Protein AF-A0A930H0N8-F1 (afdb_monomer_lite)

Radius of gyration: 17.49 Å; chains: 1; bounding box: 41×27×48 Å

Foldseek 3Di:
DPQDVVLVVVLVVLLVVLVVVLVVVLVVLVVVCVVCVPPGPNDVQLVVLLVVLSVLVSVLSSLVSVLVVVLVPDPDVVVSVVSNVVSVVVSVVSLVVQLCCQVPDPSHDNPSNNRD

Secondary structure (DSSP, 8-state):
-PPPHHHHHHHHHHHHHHHHHHHHHHHHHHHHHHH-TTT----HHHHHHHHHHHHHHHHHHHHHHHHHHHHHT-S-HHHHHHHHHHHHHHHHHHHHHHHHHHHH-TT--HHHHH--

Organism: NCBI:txid1501329

Structure (mmCIF, N/CA/C/O backbone):
data_AF-A0A930H0N8-F1
#
_entry.id   AF-A0A930H0N8-F1
#
loop_
_atom_site.group_PDB
_atom_site.id
_atom_site.type_symbol
_atom_site.label_atom_id
_atom_site.label_alt_id
_atom_site.label_comp_id
_atom_site.label_asym_id
_atom_site.label_entity_id
_atom_site.label_seq_id
_atom_site.pdbx_PDB_ins_code
_ato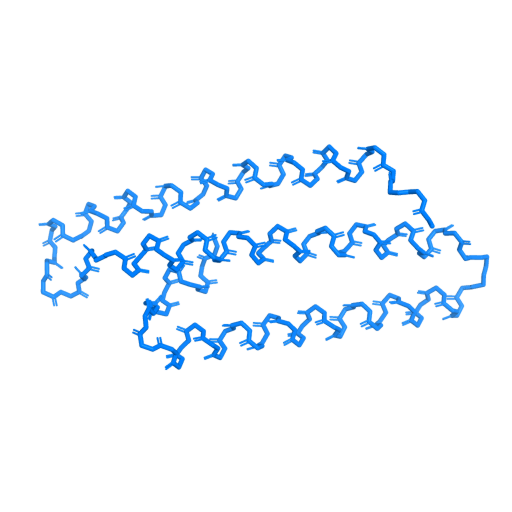m_site.Cartn_x
_atom_site.Cartn_y
_atom_site.Cartn_z
_atom_site.occupancy
_atom_site.B_iso_or_equiv
_atom_site.auth_seq_id
_atom_site.auth_comp_id
_atom_site.auth_asym_id
_atom_site.auth_atom_id
_atom_site.pdbx_PDB_model_num
ATOM 1 N N . MET A 1 1 ? -20.948 5.294 13.229 1.00 55.94 1 MET A N 1
ATOM 2 C CA . MET A 1 1 ? -19.651 5.673 13.835 1.00 55.94 1 MET A CA 1
ATOM 3 C C . MET A 1 1 ? -19.104 6.865 13.073 1.00 55.94 1 MET A C 1
ATOM 5 O O . MET A 1 1 ? -18.969 6.773 11.860 1.00 55.94 1 MET A O 1
ATOM 9 N N . ARG A 1 2 ? -18.861 7.999 13.737 1.00 58.44 2 ARG A N 1
ATOM 10 C CA . ARG A 1 2 ? -18.141 9.112 13.104 1.00 58.44 2 ARG A CA 1
ATOM 11 C C . ARG A 1 2 ? -16.670 8.715 13.052 1.00 58.44 2 ARG A C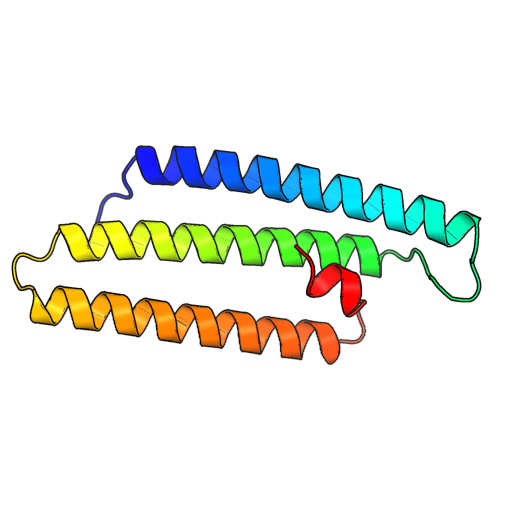 1
ATOM 13 O O . ARG A 1 2 ? -16.096 8.436 14.0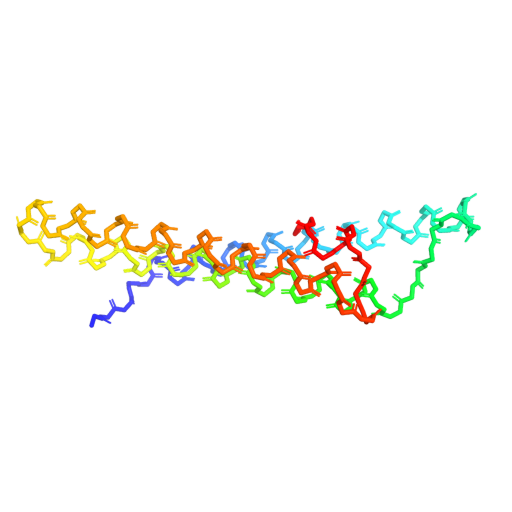98 1.00 58.44 2 ARG A O 1
ATOM 20 N N . VAL A 1 3 ? -16.090 8.645 11.856 1.00 62.16 3 VAL A N 1
ATOM 21 C CA . VAL A 1 3 ? -14.651 8.389 11.711 1.00 62.16 3 VAL A CA 1
ATOM 22 C C . VAL A 1 3 ? -13.913 9.540 12.384 1.00 62.16 3 VAL A C 1
ATOM 24 O O . VAL A 1 3 ? -14.098 10.688 11.969 1.00 62.16 3 VAL A O 1
ATOM 27 N N . GLN A 1 4 ? -13.129 9.251 13.429 1.00 71.81 4 GLN A N 1
ATOM 28 C CA . GLN A 1 4 ? -12.396 10.295 14.154 1.00 71.81 4 GLN A CA 1
ATOM 29 C C . GLN A 1 4 ? -11.468 11.039 13.194 1.00 71.81 4 GLN A C 1
ATOM 31 O O . GLN A 1 4 ? -10.861 10.439 12.301 1.00 71.81 4 GLN A O 1
ATOM 36 N N . GLU A 1 5 ? -11.319 12.343 13.412 1.00 73.12 5 GLU A N 1
ATOM 37 C CA . GLU A 1 5 ? -10.415 13.177 12.618 1.00 73.12 5 GLU A CA 1
ATOM 38 C C . GLU A 1 5 ? -8.965 12.690 12.692 1.00 73.12 5 GLU A C 1
ATOM 40 O O . GLU A 1 5 ? -8.240 12.800 11.707 1.00 73.12 5 GLU A O 1
ATOM 45 N N . THR A 1 6 ? -8.570 12.066 13.805 1.00 73.94 6 THR A N 1
ATOM 46 C CA . THR A 1 6 ? -7.256 11.436 13.981 1.00 73.94 6 THR A CA 1
ATOM 47 C C . THR A 1 6 ? -6.992 10.358 12.933 1.00 73.94 6 THR A C 1
ATOM 49 O O . THR A 1 6 ? -5.995 10.437 12.225 1.00 73.94 6 THR A O 1
ATOM 52 N N . VAL A 1 7 ? -7.923 9.417 12.728 1.00 72.94 7 VAL A N 1
ATOM 53 C CA . VAL A 1 7 ? -7.746 8.352 11.721 1.00 72.94 7 VAL A CA 1
ATOM 54 C C . VAL A 1 7 ? -7.740 8.915 10.306 1.00 72.94 7 VAL A C 1
ATOM 56 O O . VAL A 1 7 ? -7.034 8.388 9.453 1.00 72.94 7 VAL A O 1
ATOM 59 N N . LYS A 1 8 ? -8.462 10.010 10.041 1.00 74.50 8 LYS A N 1
ATOM 60 C CA . LYS A 1 8 ? -8.376 10.694 8.741 1.00 74.50 8 LYS A CA 1
ATOM 61 C C . LYS A 1 8 ? -7.000 11.326 8.524 1.00 74.50 8 LYS A C 1
ATOM 63 O O . LYS A 1 8 ? -6.438 11.164 7.446 1.00 74.50 8 LYS A O 1
ATOM 68 N N . LYS A 1 9 ? -6.456 12.015 9.534 1.00 79.50 9 LYS A N 1
ATOM 69 C CA . LYS A 1 9 ? -5.122 12.635 9.471 1.00 79.50 9 LYS A CA 1
ATOM 70 C C . LYS A 1 9 ? -4.019 11.589 9.312 1.00 79.50 9 LYS A C 1
ATOM 72 O O . LYS A 1 9 ? -3.178 11.743 8.433 1.00 79.50 9 LYS A O 1
ATOM 77 N N . GLU A 1 10 ? -4.060 10.511 10.089 1.00 80.06 10 GLU A N 1
ATOM 78 C CA . GLU A 1 10 ? -3.089 9.415 9.989 1.00 80.06 10 GLU A CA 1
ATOM 79 C C . GLU A 1 10 ? -3.201 8.672 8.653 1.00 80.06 10 GLU A C 1
ATOM 81 O O . GLU A 1 10 ? -2.190 8.431 7.999 1.00 80.06 10 GLU A O 1
ATOM 86 N N . SER A 1 11 ? -4.420 8.382 8.182 1.00 80.88 11 SER A N 1
ATOM 87 C CA . SER A 1 11 ? -4.611 7.735 6.874 1.00 80.88 11 SER A CA 1
ATOM 88 C C . SER A 1 11 ? -4.116 8.614 5.727 1.00 80.88 11 SER A C 1
ATOM 90 O O . SER A 1 11 ? -3.568 8.096 4.760 1.00 80.88 11 SER A O 1
ATOM 92 N N . LEU A 1 12 ? -4.273 9.939 5.831 1.00 81.06 12 LEU A N 1
ATOM 93 C CA . LEU A 1 12 ? -3.736 10.878 4.850 1.00 81.06 12 LEU A CA 1
ATOM 94 C C . LEU A 1 12 ? -2.203 10.909 4.883 1.00 81.06 12 LEU A C 1
ATOM 96 O O . LEU A 1 12 ? -1.579 10.884 3.827 1.00 81.06 12 LEU A O 1
ATOM 100 N N . GLN A 1 13 ? -1.589 10.923 6.069 1.00 85.00 13 GLN A N 1
ATOM 101 C CA . GLN A 1 13 ? -0.130 10.845 6.192 1.00 85.00 13 GLN A CA 1
ATOM 102 C C . GLN A 1 13 ? 0.418 9.550 5.593 1.00 85.00 13 GLN A C 1
ATOM 104 O O . GLN A 1 13 ? 1.399 9.594 4.854 1.00 85.00 13 GLN A O 1
ATOM 109 N N . ILE A 1 14 ? -0.236 8.416 5.847 1.00 84.19 14 ILE A N 1
ATOM 110 C CA . ILE A 1 14 ? 0.155 7.137 5.250 1.00 84.19 14 ILE A CA 1
ATOM 111 C C . ILE A 1 14 ? -0.067 7.143 3.743 1.00 84.19 14 ILE A C 1
ATOM 113 O O . ILE A 1 14 ? 0.809 6.695 3.019 1.00 84.19 14 ILE A O 1
ATOM 117 N N . ALA A 1 15 ? -1.160 7.722 3.244 1.00 83.81 15 ALA A N 1
ATOM 118 C CA . ALA A 1 15 ? -1.365 7.868 1.805 1.00 83.81 15 ALA A CA 1
ATOM 119 C C . ALA A 1 15 ? -0.245 8.670 1.132 1.00 83.81 15 ALA A C 1
ATOM 121 O O . ALA A 1 15 ? 0.232 8.284 0.067 1.00 83.81 15 ALA A O 1
ATOM 122 N N . VAL A 1 16 ? 0.219 9.745 1.774 1.00 86.06 16 VAL A N 1
ATOM 123 C CA . VAL A 1 16 ? 1.349 10.541 1.280 1.00 86.06 16 VAL A CA 1
ATOM 124 C C . VAL A 1 16 ? 2.648 9.733 1.321 1.00 86.06 16 VAL A C 1
ATOM 126 O O . VAL A 1 16 ? 3.364 9.695 0.325 1.00 86.06 16 VAL A O 1
ATOM 129 N N . GLN A 1 17 ? 2.947 9.053 2.431 1.00 84.25 17 GLN A N 1
ATOM 130 C CA . GLN A 1 17 ? 4.166 8.246 2.564 1.00 84.25 17 GLN A CA 1
ATOM 131 C C . GLN A 1 17 ? 4.193 7.073 1.577 1.00 84.25 17 GLN A C 1
ATOM 133 O O . GLN A 1 17 ? 5.207 6.859 0.918 1.00 84.25 17 GLN A O 1
ATOM 138 N N . SER A 1 18 ? 3.077 6.356 1.422 1.00 84.56 18 SER A N 1
ATOM 139 C CA . SER A 1 18 ? 2.940 5.284 0.436 1.00 84.56 18 SER A CA 1
ATOM 140 C C . SER A 1 18 ? 3.059 5.823 -0.989 1.00 84.56 18 SER A C 1
ATOM 142 O O . SER A 1 18 ? 3.749 5.223 -1.799 1.00 84.56 18 SER A O 1
ATOM 144 N N . GLY A 1 19 ? 2.485 6.993 -1.290 1.00 85.19 19 GLY A N 1
AT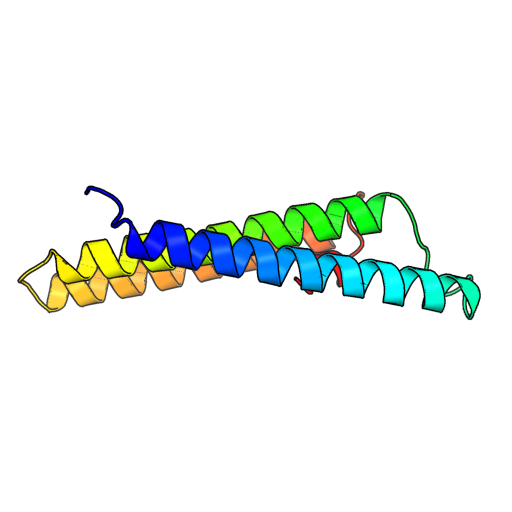OM 145 C CA . GLY A 1 19 ? 2.667 7.642 -2.591 1.00 85.19 19 GLY A CA 1
ATOM 146 C C . GLY A 1 19 ? 4.132 7.978 -2.891 1.00 85.19 19 GLY A C 1
ATOM 147 O O . GLY A 1 19 ? 4.608 7.726 -3.997 1.00 85.19 19 GLY A O 1
ATOM 148 N N . ILE A 1 20 ? 4.874 8.490 -1.903 1.00 86.06 20 ILE A N 1
ATOM 149 C CA . ILE A 1 20 ? 6.314 8.765 -2.037 1.00 86.06 20 ILE A CA 1
ATOM 150 C C . ILE A 1 20 ? 7.100 7.463 -2.251 1.00 86.06 20 ILE A C 1
ATOM 152 O O . ILE A 1 20 ? 7.960 7.415 -3.129 1.00 86.06 20 ILE A O 1
ATOM 156 N N . ALA A 1 21 ? 6.796 6.402 -1.500 1.00 84.31 21 ALA A N 1
ATOM 157 C CA . ALA A 1 21 ? 7.442 5.099 -1.663 1.00 84.31 21 ALA A CA 1
ATOM 158 C C . ALA A 1 21 ? 7.211 4.515 -3.068 1.00 84.31 21 ALA A C 1
ATOM 160 O O . ALA A 1 21 ? 8.167 4.107 -3.730 1.00 84.31 21 ALA A O 1
ATOM 161 N N . THR A 1 22 ? 5.975 4.574 -3.571 1.00 83.19 22 THR A N 1
ATOM 162 C CA . THR A 1 22 ? 5.634 4.127 -4.927 1.00 83.19 22 THR A CA 1
ATOM 163 C C . THR A 1 22 ? 6.364 4.949 -6.000 1.00 83.19 22 THR A C 1
ATOM 165 O O . THR A 1 22 ? 6.865 4.383 -6.973 1.00 83.19 22 THR A O 1
ATOM 1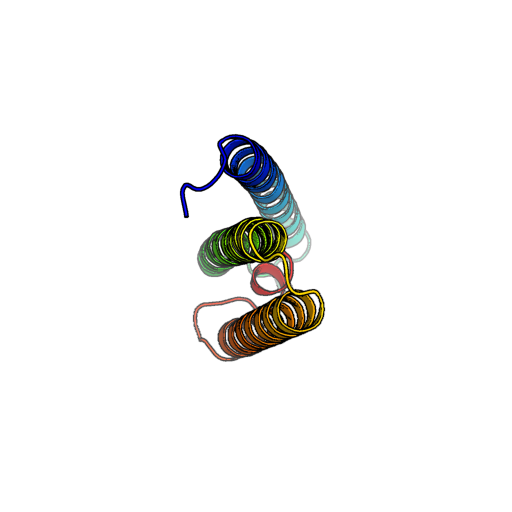68 N N . LEU A 1 23 ? 6.512 6.268 -5.813 1.00 83.75 23 LEU A N 1
ATOM 169 C CA . LEU A 1 23 ? 7.302 7.117 -6.716 1.00 83.75 23 LEU A CA 1
ATOM 170 C C . LEU A 1 23 ? 8.788 6.731 -6.729 1.00 83.75 23 LEU A C 1
ATOM 172 O O . LEU A 1 23 ? 9.387 6.639 -7.801 1.00 83.75 23 LEU A O 1
ATOM 176 N N . ILE A 1 24 ? 9.381 6.471 -5.559 1.00 85.38 24 ILE A N 1
ATOM 177 C CA . ILE A 1 24 ? 10.772 6.002 -5.452 1.00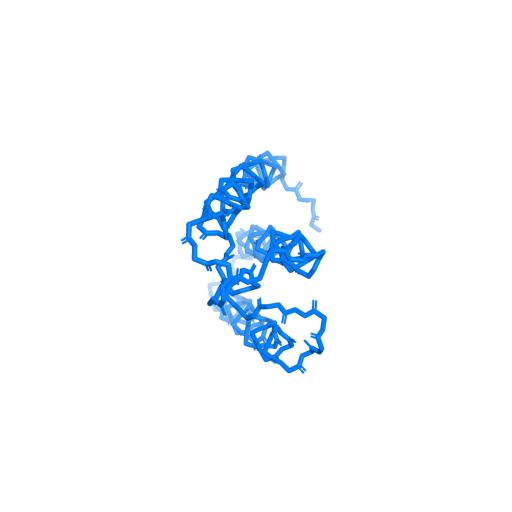 85.38 24 ILE A CA 1
ATOM 178 C C . ILE A 1 24 ? 10.929 4.661 -6.172 1.00 85.38 24 ILE A C 1
ATOM 180 O O . ILE A 1 24 ? 11.866 4.494 -6.952 1.00 85.38 24 ILE A O 1
ATOM 184 N N . MET A 1 25 ? 9.991 3.730 -5.977 1.00 84.12 25 MET A N 1
ATOM 185 C CA . MET A 1 25 ? 9.993 2.442 -6.669 1.00 84.12 25 MET A CA 1
ATOM 186 C C . MET A 1 25 ? 9.980 2.620 -8.191 1.00 84.12 25 MET A C 1
ATOM 188 O O . MET A 1 25 ? 10.775 1.983 -8.882 1.00 84.12 25 MET A O 1
ATOM 192 N N . TRP A 1 26 ? 9.130 3.498 -8.731 1.00 82.75 26 TRP A N 1
ATOM 193 C CA . TRP A 1 26 ? 9.110 3.766 -10.171 1.00 82.75 26 TRP A CA 1
ATOM 194 C C . TRP A 1 26 ? 10.445 4.306 -10.679 1.00 82.75 26 TRP A C 1
ATOM 196 O O . TRP A 1 26 ? 10.932 3.825 -11.699 1.00 82.75 26 TRP A O 1
ATOM 206 N N . ILE A 1 27 ? 11.069 5.241 -9.957 1.00 83.12 27 ILE A N 1
ATOM 207 C CA . ILE A 1 27 ? 12.387 5.780 -10.318 1.00 83.12 27 ILE A CA 1
ATOM 208 C C . ILE A 1 27 ? 13.446 4.669 -10.306 1.00 83.12 27 ILE A C 1
ATOM 210 O O . ILE A 1 27 ? 14.235 4.563 -11.243 1.00 83.12 27 ILE A O 1
ATOM 214 N N . CYS A 1 28 ? 13.445 3.799 -9.294 1.00 81.88 28 CYS A N 1
ATOM 215 C CA . CYS A 1 28 ? 14.373 2.673 -9.218 1.00 81.88 28 CYS A CA 1
ATOM 216 C C . CYS A 1 28 ? 14.191 1.684 -10.378 1.00 81.88 28 CYS A C 1
ATOM 218 O O . CYS A 1 28 ? 15.183 1.280 -10.982 1.00 81.88 28 CYS A O 1
ATOM 220 N N . ILE A 1 29 ? 12.950 1.316 -10.722 1.00 79.38 29 ILE A N 1
ATOM 221 C CA . ILE A 1 29 ? 12.676 0.412 -11.853 1.00 79.38 29 ILE A CA 1
ATOM 222 C C . ILE A 1 29 ? 13.049 1.090 -13.177 1.00 79.38 29 ILE A C 1
ATOM 224 O O . ILE A 1 29 ? 13.616 0.436 -14.046 1.00 79.38 29 ILE A O 1
ATOM 228 N N . PHE A 1 30 ? 12.805 2.395 -13.321 1.00 80.81 30 PHE A N 1
ATOM 229 C CA . PHE A 1 30 ? 13.189 3.160 -14.507 1.00 80.81 30 PHE A CA 1
ATOM 230 C C . PHE A 1 30 ? 14.711 3.190 -14.709 1.00 80.81 30 PHE A C 1
ATOM 232 O O . PHE A 1 30 ? 15.202 2.903 -15.800 1.00 80.81 30 PHE A O 1
ATOM 239 N N . ILE A 1 31 ? 15.474 3.466 -13.646 1.00 80.81 31 ILE A N 1
ATOM 240 C CA . ILE A 1 31 ? 16.942 3.423 -13.685 1.00 80.81 31 ILE A CA 1
ATOM 241 C C . ILE A 1 31 ? 17.416 2.002 -14.010 1.00 80.81 31 ILE A C 1
ATOM 243 O O . ILE A 1 31 ? 18.272 1.816 -14.871 1.00 80.81 31 ILE A O 1
ATOM 247 N N . LEU A 1 32 ? 16.839 0.982 -13.372 1.00 80.62 32 LEU A N 1
ATOM 248 C CA . LEU A 1 32 ? 17.222 -0.409 -13.600 1.00 80.62 32 LEU A CA 1
ATOM 249 C C . LEU A 1 32 ? 16.898 -0.883 -15.026 1.00 80.62 32 LEU A C 1
ATOM 251 O O . LEU A 1 32 ? 17.691 -1.622 -15.607 1.00 80.62 32 LEU A O 1
ATOM 255 N N . HIS A 1 33 ? 15.791 -0.417 -15.613 1.00 77.06 33 HIS A N 1
ATOM 256 C CA . HIS A 1 33 ? 15.454 -0.647 -17.020 1.00 77.06 33 HIS A CA 1
ATOM 257 C C . HIS A 1 33 ? 16.515 -0.060 -17.958 1.00 77.06 33 HIS A C 1
ATOM 259 O O . HIS A 1 33 ? 16.864 -0.693 -18.949 1.00 77.06 33 HIS A O 1
ATOM 265 N N . HIS A 1 34 ? 17.083 1.105 -17.627 1.00 77.06 34 HIS A N 1
ATOM 266 C CA . HIS A 1 34 ? 18.159 1.701 -18.421 1.00 77.06 34 HIS A CA 1
ATOM 267 C C . HIS A 1 34 ? 19.443 0.851 -18.415 1.00 77.06 34 HIS A C 1
ATOM 269 O O . HIS A 1 34 ? 20.120 0.756 -19.436 1.00 77.06 34 HIS A O 1
ATOM 275 N N . PHE A 1 35 ? 19.770 0.206 -17.290 1.00 78.88 35 PHE A N 1
ATOM 276 C CA . PHE A 1 35 ? 20.969 -0.633 -17.168 1.00 78.88 35 PHE A CA 1
ATOM 277 C C . PHE A 1 35 ? 20.776 -2.077 -17.653 1.00 78.88 35 PHE A C 1
ATOM 279 O O . PHE A 1 35 ? 21.727 -2.681 -18.144 1.00 78.88 35 PHE A O 1
ATOM 286 N N . ILE A 1 36 ? 19.580 -2.658 -17.499 1.00 77.12 36 ILE A N 1
ATOM 287 C CA . ILE A 1 36 ? 19.292 -4.059 -17.856 1.00 77.12 36 ILE A CA 1
ATOM 288 C C . ILE A 1 36 ? 17.921 -4.162 -18.558 1.00 77.12 36 ILE A C 1
ATOM 290 O O . ILE A 1 36 ? 16.977 -4.748 -18.010 1.00 77.12 36 ILE A O 1
ATOM 294 N N . PRO A 1 37 ? 17.794 -3.623 -19.784 1.00 69.12 37 PRO A N 1
ATOM 295 C CA . PRO A 1 37 ? 16.509 -3.534 -20.480 1.00 69.12 37 PRO A CA 1
ATOM 296 C C . PRO A 1 37 ? 15.904 -4.902 -20.826 1.00 69.12 37 PRO A C 1
ATOM 298 O O . PRO A 1 37 ? 14.684 -5.028 -20.876 1.00 69.12 37 PRO A O 1
ATOM 301 N N . GLU A 1 38 ? 16.723 -5.947 -21.006 1.00 64.38 38 GLU A N 1
ATOM 302 C CA . GLU A 1 38 ? 16.231 -7.297 -21.330 1.00 64.38 38 GLU A CA 1
ATOM 303 C C . GLU A 1 38 ? 15.545 -8.016 -20.158 1.00 64.38 38 GLU A C 1
ATOM 305 O O . GLU A 1 38 ? 14.736 -8.913 -20.383 1.00 64.38 38 GLU A O 1
ATOM 310 N N . LYS A 1 39 ? 15.858 -7.655 -18.904 1.00 64.75 39 LYS A N 1
ATOM 311 C CA . LYS A 1 39 ? 15.298 -8.331 -17.716 1.00 64.75 39 LYS A CA 1
ATOM 312 C C . LYS A 1 39 ? 14.214 -7.533 -17.003 1.00 64.75 39 LYS A C 1
ATOM 314 O O . LYS A 1 39 ? 13.447 -8.113 -16.237 1.00 64.75 39 LYS A O 1
ATOM 319 N N . VAL A 1 40 ? 14.157 -6.222 -17.214 1.00 62.50 40 VAL A N 1
ATOM 320 C CA . VAL A 1 40 ? 13.234 -5.329 -16.510 1.00 62.50 40 VAL A CA 1
ATOM 321 C C . VAL A 1 40 ? 12.539 -4.472 -17.545 1.00 62.50 40 VAL A C 1
ATOM 323 O O . VAL A 1 40 ? 13.170 -3.580 -18.082 1.00 62.50 40 VAL A O 1
ATOM 326 N N . SER A 1 41 ? 11.261 -4.719 -17.827 1.00 66.75 41 SER A N 1
ATOM 327 C CA . SER A 1 41 ? 10.454 -3.865 -18.711 1.00 66.75 41 SER A CA 1
ATOM 328 C C . SER A 1 41 ? 9.794 -2.750 -17.898 1.00 66.75 41 SER A C 1
ATOM 330 O O . SER A 1 41 ? 9.092 -3.044 -16.928 1.00 66.75 41 SER A O 1
ATOM 332 N N . PHE A 1 42 ? 10.016 -1.487 -18.279 1.00 68.38 42 PHE A N 1
ATOM 333 C CA . PHE A 1 42 ? 9.323 -0.330 -17.706 1.00 68.38 42 PHE A CA 1
ATOM 334 C C . PHE A 1 42 ? 8.145 0.074 -18.603 1.00 68.38 42 PHE A C 1
ATOM 336 O O . PHE A 1 42 ? 8.250 0.980 -19.424 1.00 68.38 42 PHE A O 1
ATOM 343 N N . ASP A 1 43 ? 7.023 -0.629 -18.451 1.00 74.69 43 ASP A N 1
ATOM 344 C CA . ASP A 1 43 ? 5.783 -0.357 -19.185 1.00 74.69 43 ASP A CA 1
ATOM 345 C C . ASP A 1 43 ? 4.755 0.390 -18.327 1.00 74.69 43 ASP A C 1
ATOM 347 O O . ASP A 1 43 ? 4.844 0.445 -17.098 1.00 74.69 43 ASP A O 1
ATOM 351 N N . TYR A 1 44 ? 3.679 0.865 -18.966 1.00 69.31 44 TYR A N 1
ATOM 352 C CA . TYR A 1 44 ? 2.510 1.438 -18.281 1.00 69.31 44 TYR A CA 1
ATOM 353 C C . TYR A 1 44 ? 1.930 0.515 -17.187 1.00 69.31 44 TYR A C 1
ATOM 355 O O . TYR A 1 44 ? 1.289 0.991 -16.251 1.00 69.31 44 TYR A O 1
ATOM 363 N N . ARG A 1 45 ? 2.185 -0.799 -17.278 1.00 70.38 45 ARG A N 1
ATOM 364 C CA . ARG A 1 45 ? 1.813 -1.815 -16.282 1.00 70.38 45 ARG A CA 1
ATOM 365 C C . ARG A 1 45 ? 2.470 -1.575 -14.923 1.00 70.38 45 ARG A C 1
ATOM 367 O O . ARG A 1 45 ? 1.808 -1.804 -13.919 1.00 70.38 45 ARG A O 1
ATOM 374 N N . VAL A 1 46 ? 3.708 -1.068 -14.883 1.00 71.75 46 VAL A N 1
ATOM 375 C CA . VAL A 1 46 ? 4.446 -0.736 -13.644 1.00 71.75 46 VAL A CA 1
ATOM 376 C C . VAL A 1 46 ? 3.794 0.440 -12.917 1.00 71.75 46 VAL A C 1
ATOM 378 O O . VAL A 1 46 ? 3.644 0.433 -11.693 1.00 71.75 46 VAL A O 1
ATOM 381 N N . ILE A 1 47 ? 3.365 1.443 -13.685 1.00 77.75 47 ILE A N 1
ATOM 382 C CA . ILE A 1 47 ? 2.667 2.619 -13.160 1.00 77.75 47 ILE A CA 1
ATOM 383 C C . ILE A 1 47 ? 1.276 2.211 -12.662 1.00 77.75 47 ILE A C 1
ATOM 385 O O . ILE A 1 47 ? 0.887 2.544 -11.544 1.00 77.75 47 ILE A O 1
ATOM 389 N N . LEU A 1 48 ? 0.544 1.426 -13.458 1.00 76.56 48 LEU A N 1
ATOM 390 C CA . LEU A 1 48 ? -0.792 0.944 -13.111 1.00 76.56 48 LEU A CA 1
ATOM 391 C C . LEU A 1 48 ? -0.774 0.044 -11.862 1.00 76.56 48 LEU A C 1
ATOM 393 O O . LEU A 1 48 ? -1.611 0.212 -10.975 1.00 76.56 48 LEU A O 1
ATOM 397 N N . SER A 1 49 ? 0.181 -0.890 -11.773 1.00 75.69 49 SER A N 1
ATOM 398 C CA . SER A 1 49 ? 0.316 -1.796 -10.628 1.00 75.69 49 SER A CA 1
ATOM 399 C C . SER A 1 49 ? 0.732 -1.055 -9.364 1.00 75.69 49 SER A C 1
ATOM 401 O O . SER A 1 49 ? 0.149 -1.308 -8.315 1.00 75.69 49 SER A O 1
ATOM 403 N N . GLY A 1 50 ? 1.684 -0.119 -9.473 1.00 78.88 50 GLY A N 1
ATOM 404 C CA . GLY A 1 50 ? 2.128 0.688 -8.340 1.00 78.88 50 GLY A CA 1
ATOM 405 C C . GLY A 1 50 ? 0.975 1.504 -7.771 1.00 78.88 50 GLY A C 1
ATOM 406 O O . GLY A 1 50 ? 0.680 1.399 -6.589 1.00 78.88 50 GLY A O 1
ATOM 407 N N . LEU A 1 51 ? 0.240 2.221 -8.627 1.00 81.69 51 LEU A N 1
ATOM 408 C CA . LEU A 1 51 ? -0.863 3.081 -8.197 1.00 81.69 51 LEU A CA 1
ATOM 409 C C . LEU A 1 51 ? -1.994 2.290 -7.523 1.00 81.69 51 LEU A C 1
ATOM 411 O O . LEU A 1 51 ? -2.513 2.702 -6.485 1.00 81.69 51 LEU A O 1
ATOM 415 N N . LEU A 1 52 ? -2.366 1.135 -8.081 1.00 81.12 52 LEU A N 1
ATOM 416 C CA . LEU A 1 52 ? -3.378 0.281 -7.460 1.00 81.12 52 LEU A CA 1
ATOM 417 C C . LEU A 1 52 ? -2.875 -0.379 -6.168 1.00 81.12 52 LEU A C 1
ATOM 419 O O . LEU A 1 52 ? -3.643 -0.477 -5.211 1.00 81.12 52 LEU A O 1
ATOM 423 N N . GLY A 1 53 ? -1.598 -0.768 -6.104 1.00 79.06 53 GLY A N 1
ATOM 424 C CA . GLY A 1 53 ? -0.955 -1.259 -4.884 1.00 79.06 53 GLY A CA 1
ATOM 425 C C . GLY A 1 53 ? -1.002 -0.225 -3.756 1.00 79.06 53 GLY A C 1
ATOM 426 O O . GLY A 1 53 ? -1.439 -0.547 -2.648 1.00 79.06 53 GLY A O 1
ATOM 427 N N . THR A 1 54 ? -0.678 1.040 -4.052 1.00 81.88 54 THR A N 1
ATOM 428 C CA . THR A 1 54 ? -0.783 2.155 -3.097 1.00 81.88 54 THR A CA 1
ATOM 429 C C . THR A 1 54 ? -2.218 2.323 -2.595 1.00 81.88 54 THR A C 1
ATOM 431 O O . THR A 1 54 ? -2.447 2.445 -1.391 1.00 81.88 54 THR A O 1
ATOM 434 N N . VAL A 1 55 ? -3.210 2.294 -3.494 1.00 84.12 55 VAL A N 1
ATOM 435 C CA . VAL A 1 55 ? -4.633 2.433 -3.129 1.00 84.12 55 VAL A CA 1
ATOM 436 C C . VAL A 1 55 ? -5.073 1.308 -2.192 1.00 84.12 55 VAL A C 1
ATOM 438 O O . VAL A 1 55 ? -5.727 1.567 -1.179 1.00 84.12 55 VAL A O 1
ATOM 441 N N . VAL A 1 56 ? -4.690 0.065 -2.488 1.00 81.81 56 VAL A N 1
ATOM 442 C CA . VAL A 1 56 ? -5.024 -1.096 -1.652 1.00 81.81 56 VAL A CA 1
ATOM 443 C C . VAL A 1 56 ? -4.340 -1.012 -0.287 1.00 81.81 56 VAL A C 1
ATOM 445 O O . VAL A 1 56 ? -4.982 -1.297 0.727 1.00 81.81 56 VAL A O 1
ATOM 448 N N . ALA A 1 57 ? -3.085 -0.561 -0.226 1.00 80.19 57 ALA A N 1
ATOM 449 C CA . ALA A 1 57 ? -2.356 -0.369 1.026 1.00 80.19 57 ALA A CA 1
ATOM 450 C C . ALA A 1 57 ? -3.018 0.691 1.925 1.00 80.19 57 ALA A C 1
ATOM 452 O O . ALA A 1 57 ? -3.287 0.430 3.103 1.00 80.19 57 ALA A O 1
ATOM 453 N N . VAL A 1 58 ? -3.366 1.852 1.360 1.00 82.06 58 VAL A N 1
ATOM 454 C CA . VAL A 1 58 ? -4.066 2.927 2.082 1.00 82.06 58 VAL A CA 1
ATOM 455 C C . VAL A 1 58 ? -5.439 2.458 2.552 1.00 82.06 58 VAL A C 1
ATOM 457 O O . VAL A 1 58 ? -5.801 2.669 3.709 1.00 82.06 58 VAL A O 1
ATOM 460 N N . MET A 1 59 ? -6.190 1.763 1.696 1.00 82.12 59 MET A N 1
ATOM 461 C CA . MET A 1 59 ? -7.494 1.208 2.055 1.00 82.12 59 MET A CA 1
ATOM 462 C C . MET A 1 59 ? -7.385 0.197 3.205 1.00 82.12 59 MET A C 1
ATOM 464 O O . MET A 1 59 ? -8.198 0.227 4.130 1.00 82.12 59 MET A O 1
ATOM 468 N N . ASN A 1 60 ? -6.368 -0.668 3.198 1.00 83.38 60 ASN A N 1
ATOM 469 C CA . ASN A 1 60 ? -6.133 -1.643 4.262 1.00 83.38 60 ASN A CA 1
ATOM 470 C C . ASN A 1 60 ? -5.847 -0.968 5.617 1.00 83.38 60 ASN A C 1
ATOM 472 O O . ASN A 1 60 ? -6.375 -1.396 6.650 1.00 83.38 60 ASN A O 1
ATOM 476 N N . PHE A 1 61 ? -5.065 0.116 5.614 1.00 80.81 61 PHE A N 1
ATOM 477 C CA . PHE A 1 61 ? -4.815 0.917 6.813 1.00 80.81 61 PHE A CA 1
ATOM 478 C C . PHE A 1 61 ? -6.085 1.626 7.306 1.00 80.81 61 PHE A C 1
ATOM 480 O O . PHE A 1 61 ? -6.406 1.587 8.494 1.00 80.81 61 PHE A O 1
ATOM 487 N N . LEU A 1 62 ? -6.867 2.200 6.394 1.00 82.88 62 LEU A N 1
ATOM 488 C CA . LEU A 1 62 ? -8.107 2.905 6.724 1.00 82.88 62 LEU A CA 1
ATOM 489 C C . LEU A 1 62 ? -9.135 1.953 7.367 1.00 82.88 62 LEU A C 1
ATOM 491 O O . LEU A 1 62 ? -9.752 2.280 8.383 1.00 82.88 62 LEU A O 1
ATOM 495 N N . LEU A 1 63 ? -9.254 0.727 6.843 1.00 80.06 63 LEU A N 1
ATOM 496 C CA . LEU A 1 63 ? -10.078 -0.336 7.432 1.00 80.06 63 LEU A CA 1
ATOM 497 C C . LEU A 1 63 ? -9.593 -0.749 8.829 1.00 80.06 63 LEU A C 1
ATOM 499 O O . LEU A 1 63 ? -10.419 -1.003 9.714 1.00 80.06 63 LEU A O 1
ATOM 503 N N . MET A 1 64 ? -8.275 -0.795 9.056 1.00 82.12 64 MET A N 1
ATOM 504 C CA . MET A 1 64 ? -7.706 -1.022 10.387 1.00 82.12 64 MET A CA 1
ATOM 505 C C . MET A 1 64 ? -8.095 0.103 11.352 1.00 82.12 64 MET A C 1
ATOM 507 O O . MET A 1 64 ? -8.614 -0.192 12.428 1.00 82.12 64 MET A O 1
ATOM 511 N N . GLY A 1 65 ? -7.929 1.368 10.956 1.00 79.62 65 GLY A N 1
ATOM 512 C CA . GLY A 1 65 ? -8.276 2.529 11.780 1.00 79.62 65 GLY A CA 1
ATOM 513 C C . GLY A 1 65 ? -9.759 2.565 12.166 1.00 79.62 65 GLY A C 1
ATOM 514 O O . GLY A 1 65 ? -10.092 2.740 13.338 1.00 79.62 65 GLY A O 1
ATOM 515 N N . ILE A 1 66 ? -10.662 2.299 11.214 1.00 80.12 66 ILE A N 1
ATOM 516 C CA . ILE A 1 66 ? -12.108 2.196 11.487 1.00 80.12 66 ILE A CA 1
ATOM 517 C C . ILE A 1 66 ? -12.408 1.023 12.428 1.00 80.12 66 ILE A C 1
ATOM 519 O O . ILE A 1 66 ? -13.238 1.149 13.328 1.00 80.12 66 ILE A O 1
ATOM 523 N N . THR A 1 67 ? -11.733 -0.118 12.258 1.00 80.00 67 THR A N 1
ATOM 524 C CA . THR A 1 67 ? -11.928 -1.273 13.145 1.00 80.00 67 THR A CA 1
ATOM 525 C C . THR A 1 67 ? -11.515 -0.939 14.574 1.00 80.00 67 THR A C 1
ATOM 527 O O . THR A 1 67 ? -12.280 -1.218 15.493 1.00 80.00 67 THR A O 1
ATOM 530 N N . VAL A 1 68 ? -10.347 -0.324 14.773 1.00 76.31 68 VAL A N 1
ATOM 531 C CA . VAL A 1 68 ? -9.866 0.067 16.107 1.00 76.31 68 VAL A CA 1
ATOM 532 C C . VAL A 1 68 ? -10.867 1.011 16.771 1.00 76.31 68 VAL A C 1
ATOM 534 O O . VAL A 1 68 ? -11.275 0.764 17.902 1.00 76.31 68 VAL A O 1
ATOM 537 N N . GLN A 1 69 ? -11.374 2.010 16.042 1.00 74.75 69 GLN A N 1
ATOM 538 C CA . GLN A 1 69 ? -12.442 2.884 16.542 1.00 74.75 69 GLN A CA 1
ATOM 539 C C . GLN A 1 69 ? -13.710 2.112 16.911 1.00 74.75 69 GLN A C 1
ATOM 541 O O . GLN A 1 69 ? -14.316 2.369 17.949 1.00 74.75 69 GLN A O 1
ATOM 546 N N . SER A 1 70 ? -14.105 1.151 16.073 1.00 74.62 70 SER A N 1
ATOM 547 C CA . SER A 1 70 ? -15.296 0.335 16.311 1.00 74.62 70 SER A CA 1
ATOM 548 C C . SER A 1 70 ? -15.167 -0.565 17.537 1.00 74.62 70 SER A C 1
ATOM 550 O O . SER A 1 70 ? -16.175 -0.850 18.177 1.00 74.62 70 SER A O 1
ATOM 552 N N . VAL A 1 71 ? -13.948 -0.998 17.869 1.00 74.88 71 VAL A N 1
ATOM 553 C CA . VAL A 1 71 ? -13.658 -1.820 19.047 1.00 74.88 71 VAL A CA 1
ATOM 554 C C . VAL A 1 71 ? -13.639 -0.966 20.313 1.00 74.88 71 VAL A C 1
ATOM 556 O O . VAL A 1 71 ? -14.231 -1.363 21.306 1.00 74.88 71 VAL A O 1
ATOM 559 N N . LEU A 1 72 ? -13.049 0.231 20.265 1.00 74.50 72 LEU A N 1
ATOM 560 C CA . LEU A 1 72 ? -13.023 1.157 21.405 1.00 74.50 72 LEU A CA 1
ATOM 561 C C . LEU A 1 72 ? -14.420 1.635 21.835 1.00 74.50 72 LEU A C 1
ATOM 563 O O . LEU A 1 72 ? -14.595 2.080 22.962 1.00 74.50 72 LEU A O 1
ATOM 567 N N . SER A 1 73 ? -15.412 1.551 20.944 1.00 72.62 73 SER A N 1
ATOM 568 C CA . SER A 1 73 ? -16.810 1.886 21.249 1.00 72.62 73 SER A CA 1
ATOM 569 C C . SER A 1 73 ? -17.629 0.742 21.862 1.00 72.62 73 SER A C 1
ATOM 571 O O . SER A 1 73 ? -18.818 0.926 22.106 1.00 72.62 73 SER A O 1
ATOM 573 N N . VAL A 1 74 ? -17.039 -0.443 22.052 1.00 76.69 74 VAL A N 1
ATOM 574 C CA . VAL A 1 74 ? -17.715 -1.623 22.608 1.00 76.69 74 VAL A CA 1
ATOM 575 C C . VAL A 1 74 ? -17.228 -1.839 24.039 1.00 76.69 74 VAL A C 1
ATOM 577 O O . VAL A 1 74 ? -16.040 -2.049 24.261 1.00 76.69 74 VAL A O 1
ATOM 580 N N . GLU A 1 75 ? -18.143 -1.809 25.008 1.00 70.31 75 GLU A N 1
ATOM 581 C CA . GLU A 1 75 ? -17.824 -2.039 26.429 1.00 70.31 75 GLU A CA 1
ATOM 582 C C . GLU A 1 75 ? -17.500 -3.515 26.727 1.00 70.31 75 GLU A C 1
ATOM 584 O O . GLU A 1 75 ? -16.783 -3.823 27.678 1.00 70.31 75 GLU A O 1
ATOM 589 N N . ASN A 1 76 ? -17.989 -4.439 25.892 1.00 79.31 76 ASN A N 1
ATOM 590 C CA . ASN A 1 76 ? -17.839 -5.878 26.083 1.00 79.31 76 ASN A CA 1
ATOM 591 C C . ASN A 1 76 ? -16.559 -6.425 25.415 1.00 79.31 76 ASN A C 1
ATOM 593 O O . ASN A 1 76 ? -16.424 -6.434 24.187 1.00 79.31 76 ASN A O 1
ATOM 597 N N . GLN A 1 77 ? -15.613 -6.906 26.227 1.00 73.12 77 GLN A N 1
ATOM 598 C CA . GLN A 1 77 ? -14.278 -7.325 25.775 1.00 73.12 77 GLN A CA 1
ATOM 599 C C . GLN A 1 77 ? -14.307 -8.498 24.778 1.00 73.12 77 GLN A C 1
ATOM 601 O O . GLN A 1 77 ? -13.490 -8.538 23.856 1.00 73.12 77 GLN A O 1
ATOM 606 N N . GLU A 1 78 ? -15.259 -9.427 24.905 1.00 77.56 78 GLU A N 1
ATOM 607 C CA . GLU A 1 78 ? -15.371 -10.571 23.989 1.00 77.56 78 GLU A CA 1
ATOM 608 C C . GLU A 1 78 ? -15.831 -10.149 22.585 1.00 77.56 78 GLU A C 1
ATOM 610 O O . GLU A 1 78 ? -15.254 -10.576 21.580 1.00 77.56 78 GLU A O 1
ATOM 615 N N . GLU A 1 79 ? -16.813 -9.247 22.494 1.00 74.69 79 GLU A N 1
ATOM 616 C CA . GLU A 1 79 ? -17.275 -8.695 21.215 1.00 74.69 79 GLU A CA 1
ATOM 617 C C . GLU A 1 79 ? -16.202 -7.827 20.549 1.00 74.69 79 GLU A C 1
ATOM 619 O O . GLU A 1 79 ? -16.004 -7.891 19.330 1.00 74.69 79 GLU A O 1
ATOM 624 N N . ALA A 1 80 ? -15.465 -7.053 21.349 1.00 72.19 80 ALA A N 1
ATOM 625 C CA . ALA A 1 80 ? -14.293 -6.306 20.913 1.00 72.19 80 ALA A CA 1
ATOM 626 C C . ALA A 1 80 ? -13.248 -7.233 20.264 1.00 72.19 80 ALA A C 1
ATOM 628 O O . ALA A 1 80 ? -12.790 -6.974 19.144 1.00 72.19 80 ALA A O 1
ATOM 629 N N . TYR A 1 81 ? -12.926 -8.354 20.917 1.00 72.94 81 TYR A N 1
ATOM 630 C CA . TYR A 1 81 ? -11.956 -9.328 20.416 1.00 72.94 81 TYR A CA 1
ATOM 631 C C . TYR A 1 81 ? -12.436 -10.016 19.131 1.00 72.94 81 TYR A C 1
ATOM 633 O O . TYR A 1 81 ? -11.676 -10.162 18.167 1.00 72.94 81 TYR A O 1
ATOM 641 N N . GLN A 1 82 ? -13.718 -10.389 19.068 1.00 76.50 82 GLN A N 1
ATOM 642 C CA . GLN A 1 82 ? -14.308 -10.986 17.872 1.00 76.50 82 GLN A CA 1
ATOM 643 C C . GLN A 1 82 ? -14.287 -10.022 16.684 1.00 76.50 82 GLN A C 1
ATOM 645 O O . GLN A 1 82 ? -13.864 -10.422 15.598 1.00 76.50 82 GLN A O 1
ATOM 650 N N . ARG A 1 83 ? -14.658 -8.746 16.871 1.00 73.25 83 ARG A N 1
ATOM 651 C CA . ARG A 1 83 ? -14.596 -7.726 15.807 1.00 73.25 83 ARG A CA 1
ATOM 652 C C . ARG A 1 83 ? -13.172 -7.496 15.311 1.00 73.25 83 ARG A C 1
ATOM 654 O O . ARG A 1 83 ? -12.957 -7.395 14.100 1.00 73.25 83 ARG A O 1
ATOM 661 N N . MET A 1 84 ? -12.197 -7.486 16.218 1.00 72.94 84 MET A N 1
ATOM 662 C CA . MET A 1 84 ? -10.786 -7.336 15.866 1.00 72.94 84 MET A CA 1
ATOM 663 C C . MET A 1 84 ? -10.272 -8.538 15.053 1.00 72.94 84 MET A C 1
ATOM 665 O O . MET A 1 84 ? -9.656 -8.354 13.999 1.00 72.94 84 MET A O 1
ATOM 669 N N . ARG A 1 85 ? -10.618 -9.770 15.459 1.00 73.19 85 ARG A N 1
ATOM 670 C CA . ARG A 1 85 ? -10.282 -11.009 14.730 1.00 73.19 85 ARG A CA 1
ATOM 671 C C . ARG A 1 85 ? -10.941 -11.065 13.350 1.00 73.19 85 ARG A C 1
ATOM 673 O O . ARG A 1 85 ? -10.313 -11.486 12.379 1.00 73.19 85 ARG A O 1
ATOM 680 N N . LEU A 1 86 ? -12.189 -10.612 13.240 1.00 75.75 86 LEU A N 1
ATOM 681 C CA . LEU A 1 86 ? -12.931 -10.569 11.977 1.00 75.75 86 LEU A CA 1
ATOM 682 C C . LEU A 1 86 ? -12.329 -9.550 11.005 1.00 75.75 86 LEU A C 1
ATOM 684 O O . LEU A 1 86 ? -12.203 -9.836 9.816 1.00 75.75 86 LEU A O 1
ATOM 688 N N . SER A 1 87 ? -11.907 -8.390 11.510 1.00 74.25 87 SER A N 1
ATOM 689 C CA . SER A 1 87 ? -11.184 -7.392 10.722 1.00 74.25 87 SER A CA 1
ATOM 690 C C . SER A 1 87 ? -9.821 -7.896 10.260 1.00 74.25 87 SER A C 1
ATOM 692 O O . SER A 1 87 ? -9.484 -7.743 9.089 1.00 74.25 87 SER A O 1
ATOM 694 N N . TYR A 1 88 ? -9.057 -8.558 11.134 1.00 72.88 88 TYR A N 1
ATOM 695 C CA . TYR A 1 88 ? -7.790 -9.181 10.748 1.00 72.88 88 TYR A CA 1
ATOM 696 C C . TYR A 1 88 ? -7.997 -10.204 9.622 1.00 72.88 88 TYR A C 1
ATOM 698 O O . TYR A 1 88 ? -7.376 -10.097 8.570 1.00 72.88 88 TYR A O 1
ATOM 706 N N . ARG A 1 89 ? -8.975 -11.110 9.771 1.00 74.00 89 ARG A N 1
ATOM 707 C CA . ARG A 1 89 ? -9.294 -12.122 8.752 1.00 74.00 89 ARG A CA 1
ATOM 708 C C . ARG A 1 89 ? -9.743 -11.507 7.421 1.00 74.00 89 ARG A C 1
ATOM 710 O O . ARG A 1 89 ? -9.340 -11.987 6.367 1.00 74.00 89 ARG A O 1
ATOM 717 N N . LYS A 1 90 ? -10.555 -10.443 7.450 1.00 73.38 90 LYS A N 1
ATOM 718 C CA . LYS A 1 90 ? -10.985 -9.711 6.244 1.00 73.38 90 LYS A CA 1
ATOM 719 C C . LYS A 1 90 ? -9.810 -9.042 5.531 1.00 73.38 90 LYS A C 1
ATOM 721 O O . LYS A 1 90 ? -9.712 -9.161 4.316 1.00 73.38 90 LYS A O 1
ATOM 726 N N . ARG A 1 91 ? -8.911 -8.393 6.275 1.00 79.06 91 ARG A N 1
ATOM 727 C CA . ARG A 1 91 ? -7.705 -7.755 5.725 1.00 79.06 91 ARG A CA 1
ATOM 728 C C . ARG A 1 91 ? -6.755 -8.774 5.100 1.00 79.06 91 ARG A C 1
ATOM 730 O O . ARG A 1 91 ? -6.339 -8.588 3.964 1.00 79.06 91 ARG A O 1
ATOM 737 N N . THR A 1 92 ? -6.500 -9.895 5.776 1.00 79.44 92 THR A N 1
ATOM 738 C CA . THR A 1 92 ? -5.677 -10.986 5.230 1.00 79.44 92 THR A CA 1
ATOM 739 C C . THR A 1 92 ? -6.290 -11.593 3.966 1.00 79.44 92 THR A C 1
ATOM 741 O O . THR A 1 92 ? -5.568 -11.834 3.005 1.00 79.44 92 THR A O 1
ATOM 744 N N . MET A 1 93 ? -7.614 -11.793 3.916 1.00 78.69 93 MET A N 1
ATOM 745 C CA . MET A 1 93 ? -8.284 -12.285 2.702 1.00 78.69 93 MET A CA 1
ATOM 746 C C . MET A 1 93 ? -8.244 -11.272 1.553 1.00 78.69 93 MET A C 1
ATOM 748 O O . MET A 1 93 ? -8.026 -11.669 0.413 1.00 78.69 93 MET A O 1
ATOM 752 N N . LEU A 1 94 ? -8.411 -9.977 1.839 1.00 80.38 94 LEU A N 1
ATOM 753 C CA . LEU A 1 94 ? -8.273 -8.913 0.840 1.00 80.38 94 LEU A CA 1
ATOM 754 C C . LEU A 1 94 ? -6.850 -8.851 0.281 1.00 80.38 94 LEU A C 1
ATOM 756 O O . LEU A 1 94 ? -6.680 -8.756 -0.928 1.00 80.38 94 LEU A O 1
ATOM 760 N N . GLN A 1 95 ? -5.836 -8.956 1.141 1.00 71.81 95 GLN A N 1
ATOM 761 C CA . GLN A 1 95 ? -4.437 -8.940 0.723 1.00 71.81 95 GLN A CA 1
ATOM 762 C C . GLN A 1 95 ? -4.063 -10.195 -0.077 1.00 71.81 95 GLN A C 1
ATOM 764 O O . GLN A 1 95 ? -3.405 -10.082 -1.104 1.00 71.81 95 GLN A O 1
ATOM 769 N N . LEU A 1 96 ? -4.537 -11.377 0.329 1.00 77.62 96 LEU A N 1
ATOM 770 C CA . LEU A 1 96 ? -4.379 -12.611 -0.449 1.00 77.62 96 LEU A CA 1
ATOM 771 C C . LEU A 1 96 ? -5.069 -12.515 -1.813 1.00 77.62 96 LEU A C 1
ATOM 773 O O . LEU A 1 96 ? -4.466 -12.855 -2.827 1.00 77.62 96 LEU A O 1
ATOM 777 N N . GLY A 1 97 ? -6.305 -12.013 -1.849 1.00 78.94 97 GLY A N 1
ATOM 778 C CA . GLY A 1 97 ? -7.033 -11.778 -3.093 1.00 78.94 97 GLY A CA 1
ATOM 779 C C . GLY A 1 97 ? -6.300 -10.799 -4.007 1.00 78.94 97 GLY A C 1
ATOM 780 O O . GLY A 1 97 ? -6.178 -11.058 -5.200 1.00 78.94 97 GLY A O 1
ATOM 781 N N . TRP A 1 98 ? -5.744 -9.723 -3.444 1.00 75.19 98 TRP A N 1
ATOM 782 C CA . TRP A 1 98 ? -4.939 -8.751 -4.180 1.00 75.19 98 TRP A CA 1
ATOM 783 C C . TRP A 1 98 ? -3.666 -9.367 -4.761 1.00 75.19 98 TRP A C 1
ATOM 785 O O . TRP A 1 98 ? -3.391 -9.173 -5.938 1.00 75.19 98 TRP A O 1
ATOM 795 N N . ILE A 1 99 ? -2.926 -10.157 -3.977 1.00 72.25 99 ILE A N 1
ATOM 796 C CA . ILE A 1 99 ? -1.715 -10.848 -4.444 1.00 72.25 99 ILE A CA 1
ATOM 797 C C . ILE A 1 99 ? -2.050 -11.791 -5.605 1.00 72.25 99 ILE A C 1
ATOM 799 O O . ILE A 1 99 ? -1.367 -11.771 -6.625 1.00 72.25 99 ILE A O 1
ATOM 803 N N . ILE A 1 100 ? -3.123 -12.580 -5.488 1.00 76.44 100 ILE A N 1
ATOM 804 C CA . ILE A 1 100 ? -3.567 -13.474 -6.567 1.00 76.44 100 ILE A CA 1
ATOM 805 C C . ILE A 1 100 ? -3.922 -12.661 -7.819 1.00 76.44 100 ILE A C 1
ATOM 807 O O . ILE A 1 100 ? -3.502 -13.013 -8.917 1.00 76.44 100 ILE A O 1
ATOM 811 N N . LEU A 1 101 ? -4.643 -11.550 -7.667 1.00 69.56 101 LEU A N 1
ATOM 812 C CA . LEU A 1 101 ? -5.045 -10.690 -8.781 1.00 69.56 101 LEU A CA 1
ATOM 813 C C . LEU A 1 101 ? -3.830 -10.014 -9.444 1.00 69.56 101 LEU A C 1
ATOM 815 O O . LEU A 1 101 ? -3.753 -9.972 -10.668 1.00 69.56 101 LEU A O 1
ATOM 819 N N . ALA A 1 102 ? -2.851 -9.570 -8.654 1.00 65.06 102 ALA A N 1
ATOM 820 C CA . ALA A 1 102 ? -1.597 -8.985 -9.128 1.00 65.06 102 ALA A CA 1
ATOM 821 C C . ALA A 1 102 ? -0.694 -9.991 -9.866 1.00 65.06 102 ALA A C 1
ATOM 823 O O . ALA A 1 102 ? 0.091 -9.584 -10.718 1.00 65.06 102 ALA A O 1
ATOM 824 N N . ILE A 1 103 ? -0.802 -11.290 -9.558 1.00 64.25 103 ILE A N 1
ATOM 825 C CA . ILE A 1 103 ? -0.070 -12.368 -10.246 1.00 64.25 103 ILE A CA 1
ATOM 826 C C . ILE A 1 103 ? -0.802 -12.820 -11.516 1.00 64.25 103 ILE A C 1
ATOM 828 O O . ILE A 1 103 ? -0.167 -13.076 -12.534 1.00 64.25 103 ILE A O 1
ATOM 832 N N . VAL A 1 104 ? -2.129 -12.966 -11.452 1.00 64.25 104 VAL A N 1
ATOM 833 C CA . VAL A 1 104 ? -2.921 -13.589 -12.523 1.00 64.25 104 VAL A CA 1
ATOM 834 C C . VAL A 1 104 ? -3.291 -12.598 -13.618 1.00 64.25 104 VAL A C 1
ATOM 836 O O . VAL A 1 104 ? -3.401 -13.000 -14.773 1.00 64.25 104 VAL A O 1
ATOM 839 N N . ALA A 1 105 ? -3.521 -11.324 -13.291 1.00 61.28 105 ALA A N 1
ATOM 840 C CA . ALA A 1 105 ? -4.029 -10.376 -14.270 1.00 61.28 105 ALA A CA 1
ATOM 841 C C . ALA A 1 105 ? -2.938 -9.958 -15.267 1.00 61.28 105 ALA A C 1
ATOM 843 O O . ALA A 1 105 ? -1.933 -9.380 -14.843 1.00 61.28 105 ALA A O 1
ATOM 844 N N . PRO A 1 106 ? -3.210 -10.095 -16.588 1.00 55.81 106 PRO A N 1
ATOM 845 C CA . PRO A 1 106 ? -2.444 -9.581 -17.705 1.00 55.81 106 PRO A CA 1
ATOM 846 C C . PRO A 1 106 ? -1.551 -8.403 -17.384 1.00 55.81 106 PRO A C 1
ATOM 848 O O . PRO A 1 106 ? -0.343 -8.369 -17.578 1.00 55.81 106 PRO A O 1
ATOM 851 N N . CYS A 1 107 ? -2.296 -7.395 -16.936 1.00 56.47 107 CYS A N 1
ATOM 852 C CA . CYS A 1 107 ? -2.012 -5.979 -16.888 1.00 56.47 107 CYS A CA 1
ATOM 853 C C . CYS A 1 107 ? -1.080 -5.563 -15.750 1.00 56.47 107 CYS A C 1
ATOM 855 O O . CYS A 1 107 ? -0.708 -4.393 -15.718 1.00 56.47 107 CYS A O 1
ATOM 857 N N . PHE A 1 108 ? -0.714 -6.470 -14.838 1.00 54.19 108 PHE A N 1
ATOM 858 C CA . PHE A 1 108 ? 0.129 -6.158 -13.687 1.00 54.19 108 PHE A CA 1
ATOM 859 C C . PHE A 1 108 ? 1.451 -6.912 -13.739 1.00 54.19 108 PHE A C 1
ATOM 861 O O . PHE A 1 108 ? 1.519 -8.090 -14.071 1.00 54.19 108 PHE A O 1
ATOM 868 N N . GLN A 1 109 ? 2.522 -6.207 -13.388 1.00 56.28 109 GLN A N 1
ATOM 869 C CA . GLN A 1 109 ? 3.820 -6.816 -13.142 1.00 56.28 109 GLN A CA 1
ATOM 870 C C . GLN A 1 109 ? 3.851 -7.183 -11.653 1.00 56.28 109 GLN A C 1
ATOM 872 O O . GLN A 1 109 ? 3.655 -6.319 -10.797 1.00 56.28 109 GLN A O 1
ATOM 877 N N . ALA A 1 110 ? 4.039 -8.469 -11.341 1.00 54.62 110 ALA A N 1
ATOM 878 C CA . ALA A 1 110 ? 3.834 -9.002 -9.989 1.00 54.62 110 ALA A CA 1
ATOM 879 C C . ALA A 1 110 ? 4.673 -8.282 -8.916 1.00 54.62 110 ALA A C 1
ATOM 881 O O . ALA A 1 110 ? 4.198 -8.043 -7.811 1.00 54.62 110 ALA A O 1
ATOM 882 N N . VAL A 1 111 ? 5.902 -7.880 -9.250 1.00 56.56 111 VAL A N 1
ATOM 883 C CA . VAL A 1 111 ? 6.827 -7.220 -8.314 1.00 56.56 111 VAL A CA 1
ATOM 884 C C . VAL A 1 111 ? 6.310 -5.839 -7.858 1.00 56.56 111 VAL A C 1
ATOM 886 O O . VAL A 1 111 ? 6.095 -5.674 -6.659 1.00 56.56 111 VAL A O 1
ATOM 889 N N . PRO A 1 112 ? 6.013 -4.873 -8.751 1.00 55.41 112 PRO A N 1
ATOM 890 C CA . PRO A 1 112 ? 5.459 -3.571 -8.354 1.00 55.41 112 PRO A CA 1
ATOM 891 C C . PRO A 1 112 ? 3.985 -3.585 -7.909 1.00 55.41 112 PRO A C 1
ATOM 893 O O . PRO A 1 112 ? 3.476 -2.548 -7.505 1.00 55.41 112 PRO A O 1
ATOM 896 N N . GLY A 1 113 ? 3.266 -4.710 -8.019 1.00 54.22 113 GLY A N 1
ATOM 897 C CA . GLY A 1 113 ? 1.905 -4.857 -7.475 1.00 54.22 113 GLY A CA 1
ATOM 898 C C . GLY A 1 113 ? 1.850 -5.436 -6.053 1.00 54.22 113 GLY A C 1
ATOM 899 O O . GLY A 1 113 ? 0.858 -5.237 -5.347 1.00 54.22 113 GLY A O 1
ATOM 900 N N . ILE A 1 114 ? 2.897 -6.165 -5.646 1.00 57.97 114 ILE A N 1
ATOM 901 C CA . ILE A 1 114 ? 3.026 -6.806 -4.325 1.00 57.97 114 ILE A CA 1
ATOM 902 C C . ILE A 1 114 ? 3.835 -5.934 -3.362 1.00 57.97 114 ILE A C 1
ATOM 904 O O . ILE A 1 114 ? 3.556 -5.947 -2.163 1.00 57.97 114 ILE A O 1
ATOM 908 N N . ILE A 1 115 ? 4.825 -5.198 -3.872 1.00 53.25 115 ILE A N 1
ATOM 909 C CA . ILE A 1 115 ? 5.586 -4.215 -3.102 1.00 53.25 115 ILE A CA 1
ATOM 910 C C . ILE A 1 115 ? 4.815 -2.886 -3.172 1.00 53.25 115 ILE A C 1
ATOM 912 O O . ILE A 1 115 ? 4.722 -2.328 -4.265 1.00 53.25 115 ILE A O 1
ATOM 916 N N . PRO A 1 116 ? 4.210 -2.411 -2.068 1.00 47.16 116 PRO A N 1
ATOM 917 C CA . PRO A 1 116 ? 3.603 -1.085 -2.021 1.00 47.16 116 PRO A CA 1
ATOM 918 C C . PRO A 1 116 ? 4.659 0.028 -1.928 1.00 47.16 116 PRO A C 1
ATOM 920 O O . PRO A 1 116 ? 5.664 -0.174 -1.205 1.00 47.16 116 PRO A O 1
#

pLDDT: mean 74.35, std 8.86, range [47.16, 86.06]

Sequence (116 aa):
MRVQETVKKESLQIAVQSGIATLIMWICIFILHHFIPEKVSFDYRVILSGLLGTVVAVMNFLLMGITVQSVLSVENQEEAYQRMRLSYRKRTMLQLGWIILAIVAPCFQAVPGIIP